Protein AF-A0A349NIT9-F1 (afdb_monomer)

Secondary structure (DSSP, 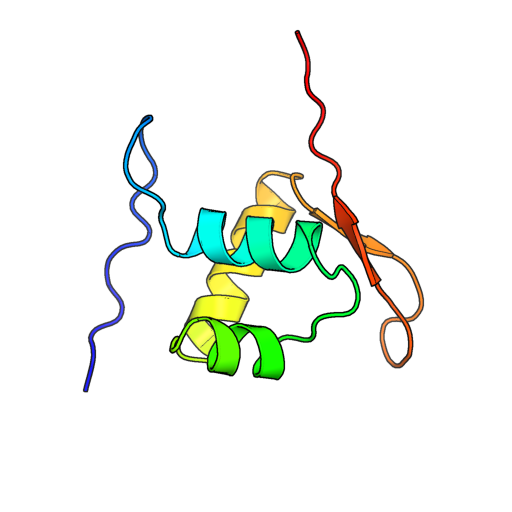8-state):
-----------SSS--HHHHHHHHHHH-TT--HHHHHHHHT--HHHHHHHHHHHHHTTSEEEES-TTTT-EEEE------

Mean predicted aligned error: 9.22 Å

Radius of gyration: 12.8 Å; Cα contacts (8 Å, |Δi|>4): 75; chains: 1; bounding box: 33×33×26 Å

Nearest PDB structures (foldseek):
  4rgu-assembly1_A-2  TM=8.392E-01  e=1.188E-02  Acinetobacter baylyi ADP1
  4rgu-assembly1_B-2  TM=8.546E-01  e=2.028E-02  Acinetobacter baylyi ADP1
  8rxh-assembly1_Sa  TM=5.881E-01  e=2.168E-02  Leishmania major strain Friedlin
  7syo-assembly1_a  TM=5.698E-01  e=4.230E-02  Oryctolagus cuniculus
  6zxh-assembly1_Z  TM=5.809E-01  e=1.232E-01  Homo sapiens

Solvent-accessible surface area (backbone atoms only — n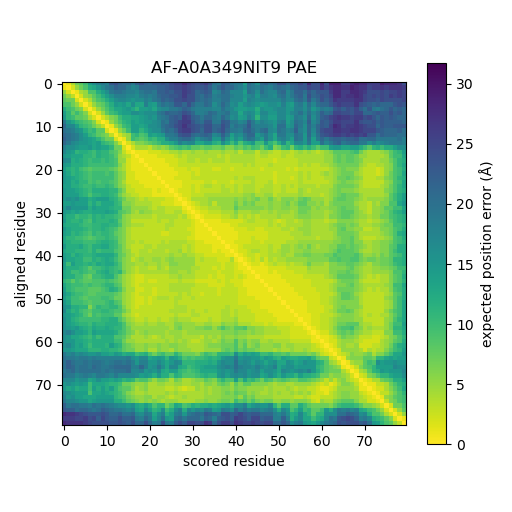ot comparable to full-atom values): 5053 Å² total; per-residue (Å²): 132,90,79,94,82,80,91,76,88,75,78,94,87,71,86,43,75,52,53,52,52,50,51,48,37,70,76,38,31,72,66,48,66,67,55,52,10,64,76,69,73,47,52,58,70,56,45,50,52,38,53,50,50,35,41,75,72,49,38,37,43,82,45,73,46,94,87,66,87,41,29,47,44,75,51,70,73,82,77,124

Sequence (80 aa):
MLDSSNLTGNSTGNSTALDKTFNALKANPLLTYPELASLLGYSRSYVQKCIKMLKETKRIRRVGSKTYGGYWEIIENLKS

pLDDT: mean 72.73, std 15.84, range [38.31, 86.0]

Foldseek 3Di:
DDDDDDPDDDDDDDCDLLNVLLVVCVVPQQDDLVNSCVVSVHDSVNSVVSVVVCVVVVQWDFADDPPPDTGIDGPPPPPD

Structure (mmCIF, N/CA/C/O backbone):
data_AF-A0A349NIT9-F1
#
_entry.id   AF-A0A349NIT9-F1
#
loop_
_atom_site.group_PDB
_atom_site.id
_atom_site.type_symbol
_atom_site.label_atom_id
_atom_site.label_alt_id
_atom_site.label_comp_id
_atom_site.label_asym_id
_atom_site.label_entity_id
_atom_site.label_seq_id
_atom_site.pdbx_PDB_ins_code
_atom_site.Cartn_x
_atom_site.Cartn_y
_atom_site.Cartn_z
_atom_site.occupancy
_atom_site.B_iso_or_equiv
_atom_site.auth_seq_id
_atom_site.auth_comp_id
_atom_site.auth_asym_id
_atom_site.auth_atom_id
_atom_site.pdbx_PDB_model_num
ATOM 1 N N . MET A 1 1 ? 21.126 -0.362 -16.753 1.00 39.56 1 MET A N 1
ATOM 2 C CA . MET A 1 1 ? 20.656 -0.474 -15.354 1.00 39.56 1 MET A CA 1
ATOM 3 C C . MET A 1 1 ? 19.962 0.832 -15.024 1.00 39.56 1 MET A C 1
ATOM 5 O O . MET A 1 1 ? 20.623 1.852 -15.122 1.00 39.56 1 MET A O 1
ATOM 9 N N . LEU A 1 2 ? 18.654 0.818 -14.757 1.00 44.88 2 LEU A N 1
ATOM 10 C CA . LEU A 1 2 ? 17.884 2.047 -14.538 1.00 44.88 2 LEU A CA 1
ATOM 11 C C . LEU A 1 2 ? 18.145 2.594 -13.128 1.00 44.88 2 LEU A C 1
ATOM 13 O O . LEU A 1 2 ? 17.997 1.896 -12.123 1.00 44.88 2 LEU A O 1
ATOM 17 N N . ASP A 1 3 ? 18.611 3.832 -13.123 1.00 41.12 3 ASP A N 1
ATOM 18 C CA . ASP A 1 3 ? 19.049 4.678 -12.027 1.00 41.12 3 ASP A CA 1
ATOM 19 C C . ASP A 1 3 ? 17.922 5.046 -11.046 1.00 41.12 3 ASP A C 1
ATOM 21 O O . ASP A 1 3 ? 16.733 5.069 -11.351 1.00 41.12 3 ASP A O 1
ATOM 25 N N . SER A 1 4 ? 18.326 5.256 -9.792 1.00 52.56 4 SER A N 1
ATOM 26 C CA . SER A 1 4 ? 17.472 5.265 -8.597 1.00 52.56 4 SER A CA 1
ATOM 27 C C . SER A 1 4 ? 17.065 6.664 -8.119 1.00 52.56 4 SER A C 1
ATOM 2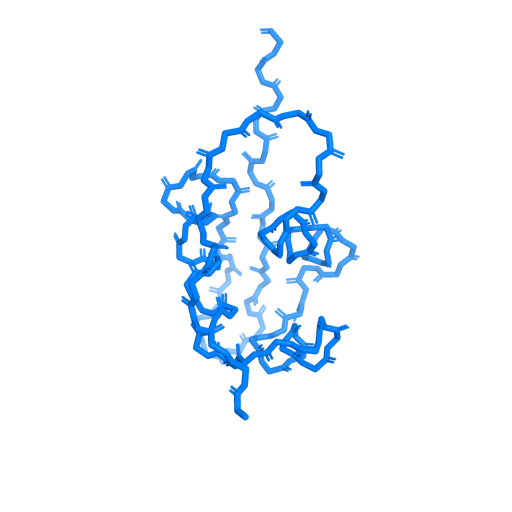9 O O . SER A 1 4 ? 16.859 6.865 -6.920 1.00 52.56 4 SER A O 1
ATOM 31 N N . SER A 1 5 ? 16.951 7.644 -9.009 1.00 50.25 5 SER A N 1
ATOM 32 C CA . SER A 1 5 ? 16.828 9.054 -8.620 1.00 50.25 5 SER A CA 1
ATOM 33 C C . SER A 1 5 ? 15.653 9.744 -9.298 1.00 50.25 5 SER A C 1
ATOM 35 O O . SER A 1 5 ? 15.833 10.399 -10.311 1.00 50.25 5 SER A O 1
ATOM 37 N N . ASN A 1 6 ? 14.456 9.614 -8.721 1.00 49.06 6 ASN A N 1
ATOM 38 C CA . ASN A 1 6 ? 13.419 10.658 -8.709 1.00 49.06 6 ASN A CA 1
ATOM 39 C C . ASN A 1 6 ? 12.286 10.217 -7.761 1.00 49.06 6 ASN A C 1
ATOM 41 O O . ASN A 1 6 ? 11.285 9.628 -8.161 1.00 49.06 6 ASN A O 1
ATOM 45 N N . LEU A 1 7 ? 12.482 10.437 -6.459 1.00 55.25 7 LEU A N 1
ATOM 46 C CA . LEU A 1 7 ? 11.384 10.552 -5.490 1.00 55.25 7 LEU A CA 1
ATOM 47 C C . LEU A 1 7 ? 11.268 12.041 -5.157 1.00 55.25 7 LEU A C 1
ATOM 49 O O . LEU A 1 7 ? 11.572 12.477 -4.052 1.00 55.25 7 LEU A O 1
ATOM 53 N N . THR A 1 8 ? 10.949 12.835 -6.174 1.00 41.75 8 THR A N 1
ATOM 54 C CA . THR A 1 8 ? 10.720 14.271 -6.058 1.00 41.75 8 THR A CA 1
ATOM 55 C C . THR A 1 8 ? 9.248 14.477 -5.729 1.00 41.75 8 THR A C 1
ATOM 57 O O . THR A 1 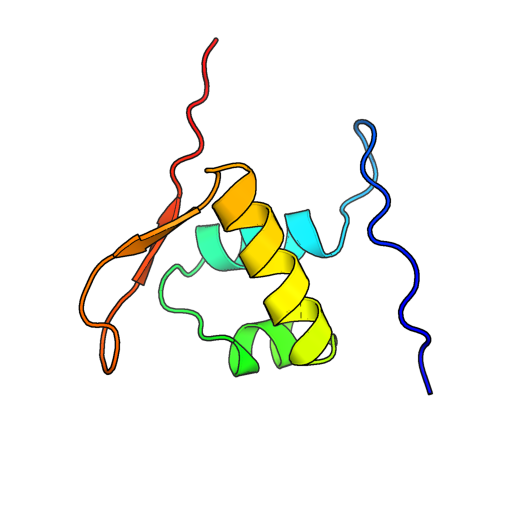8 ? 8.361 14.287 -6.554 1.00 41.75 8 THR A O 1
ATOM 60 N N . GLY A 1 9 ? 8.975 14.805 -4.468 1.00 53.47 9 GLY A N 1
ATOM 61 C CA . GLY A 1 9 ? 7.699 15.396 -4.100 1.00 53.47 9 GLY A CA 1
ATOM 62 C C . GLY A 1 9 ? 7.682 16.846 -4.566 1.00 53.47 9 GLY A C 1
ATOM 63 O O . GLY A 1 9 ? 8.545 17.602 -4.137 1.00 53.47 9 GLY A O 1
ATOM 64 N N . ASN A 1 10 ? 6.748 17.203 -5.450 1.00 43.03 10 ASN A N 1
ATOM 65 C CA . ASN A 1 10 ? 5.862 18.368 -5.328 1.00 43.03 10 ASN A CA 1
ATOM 66 C C . ASN A 1 10 ? 4.901 18.434 -6.538 1.00 43.03 10 ASN A C 1
ATOM 68 O O . ASN A 1 10 ? 5.339 18.301 -7.675 1.00 43.03 10 ASN A O 1
ATOM 72 N N . SER A 1 11 ? 3.629 18.732 -6.262 1.00 42.28 11 SER A N 1
ATOM 73 C CA . SER A 1 11 ? 2.631 19.332 -7.170 1.00 42.28 11 SER A CA 1
ATOM 74 C C . SER A 1 11 ? 2.031 18.500 -8.323 1.00 42.28 11 SER A C 1
ATOM 76 O O . SER A 1 11 ? 2.665 18.192 -9.326 1.00 42.28 11 SER A O 1
ATOM 78 N N . THR A 1 12 ? 0.730 18.230 -8.164 1.00 45.91 12 THR A N 1
ATOM 79 C CA . THR A 1 12 ? -0.354 18.213 -9.166 1.00 45.91 12 THR A CA 1
ATOM 80 C C . THR A 1 12 ? 0.051 18.016 -10.634 1.00 45.91 12 THR A C 1
ATOM 82 O O . THR A 1 12 ? 0.441 18.964 -11.308 1.00 45.91 12 THR A O 1
ATOM 85 N N . GLY A 1 13 ? -0.148 16.799 -11.159 1.00 43.75 13 GLY A N 1
ATOM 86 C CA . GLY A 1 13 ? -0.291 16.557 -12.606 1.00 43.75 13 GLY A CA 1
ATOM 87 C C . GLY A 1 13 ? 0.487 15.371 -13.181 1.00 43.75 13 GLY A C 1
ATOM 88 O O . GLY A 1 13 ? 0.046 14.790 -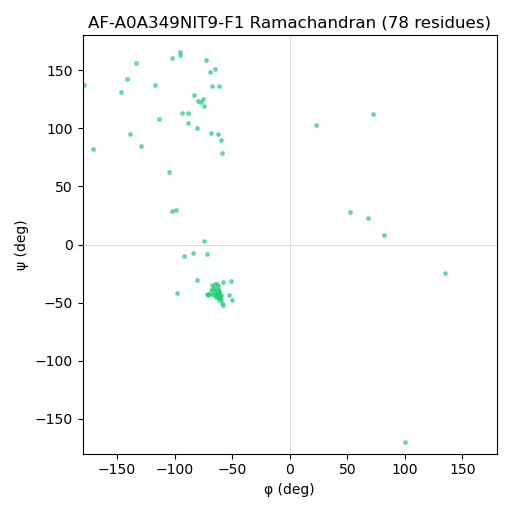14.168 1.00 43.75 13 GLY A O 1
ATOM 89 N N . ASN A 1 14 ? 1.585 14.942 -12.552 1.00 46.09 14 ASN A N 1
ATOM 90 C CA . ASN A 1 14 ? 2.432 13.862 -13.073 1.00 46.09 14 ASN A CA 1
ATOM 91 C C . ASN A 1 14 ? 2.364 12.634 -12.155 1.00 46.09 14 ASN A C 1
ATOM 93 O O . ASN A 1 14 ? 2.899 12.654 -11.049 1.00 46.09 14 ASN A O 1
ATOM 97 N N . SER A 1 15 ? 1.692 11.565 -12.602 1.00 58.94 15 SER A N 1
ATOM 98 C CA . SER A 1 15 ? 1.494 10.333 -11.817 1.00 58.94 15 SER A CA 1
ATOM 99 C C . SER A 1 15 ? 2.832 9.660 -11.484 1.00 58.94 15 SER A C 1
ATOM 101 O O . SER A 1 15 ? 3.372 8.885 -12.281 1.00 58.94 15 SER A O 1
ATOM 103 N N . THR A 1 16 ? 3.364 9.957 -10.298 1.00 75.00 16 THR A N 1
ATOM 104 C CA . THR A 1 16 ? 4.654 9.447 -9.824 1.00 75.00 16 THR A CA 1
ATOM 105 C C . THR A 1 16 ? 4.516 7.964 -9.469 1.00 75.00 16 THR A C 1
ATOM 107 O O . THR A 1 16 ? 3.418 7.470 -9.207 1.00 75.00 16 THR A O 1
ATOM 110 N N . ALA A 1 17 ? 5.619 7.214 -9.439 1.00 76.50 17 ALA A N 1
ATOM 111 C CA . ALA A 1 17 ? 5.613 5.804 -9.038 1.00 76.50 17 ALA A CA 1
ATOM 112 C C . ALA A 1 17 ? 4.912 5.549 -7.689 1.00 76.50 17 ALA A C 1
ATOM 114 O O . ALA A 1 17 ? 4.279 4.510 -7.504 1.00 76.50 17 ALA A O 1
ATOM 115 N N . LEU A 1 18 ? 4.977 6.523 -6.777 1.00 80.88 18 LEU A N 1
ATOM 116 C CA . LEU A 1 18 ? 4.219 6.559 -5.528 1.00 80.88 18 LEU A CA 1
ATOM 117 C C . LEU A 1 18 ? 2.706 6.507 -5.749 1.00 80.88 18 LEU A C 1
ATOM 119 O O . LEU A 1 18 ? 2.047 5.642 -5.178 1.00 80.88 18 LEU A O 1
ATOM 123 N N . ASP A 1 19 ? 2.169 7.387 -6.594 1.00 80.81 19 ASP A N 1
ATOM 124 C CA . ASP A 1 19 ? 0.737 7.444 -6.893 1.00 80.81 19 ASP A CA 1
ATOM 125 C C . ASP A 1 19 ? 0.280 6.193 -7.634 1.00 80.81 19 ASP A C 1
ATOM 127 O O . ASP A 1 19 ? -0.776 5.649 -7.328 1.00 80.81 19 ASP A O 1
ATOM 131 N N . LYS A 1 20 ? 1.106 5.664 -8.547 1.00 84.06 20 LYS A N 1
ATOM 132 C CA . LYS A 1 20 ? 0.816 4.387 -9.213 1.00 84.06 20 LYS A CA 1
ATOM 133 C C . LYS A 1 20 ? 0.779 3.224 -8.216 1.00 84.06 20 LYS A C 1
ATOM 135 O O . LYS A 1 20 ? -0.137 2.408 -8.270 1.00 84.06 20 LYS A O 1
ATOM 140 N N . THR A 1 21 ? 1.731 3.173 -7.279 1.00 84.88 21 THR A N 1
ATOM 141 C CA . THR A 1 21 ? 1.756 2.170 -6.196 1.00 84.88 21 THR A CA 1
ATOM 142 C C . THR A 1 21 ? 0.523 2.299 -5.308 1.00 84.88 21 THR A C 1
ATOM 144 O O . THR A 1 21 ? -0.112 1.303 -4.976 1.00 84.88 21 THR A O 1
ATOM 147 N N . PHE A 1 22 ? 0.155 3.527 -4.952 1.00 83.31 22 PHE A N 1
ATOM 148 C CA . PHE A 1 22 ? -1.025 3.809 -4.148 1.00 83.31 22 PHE A CA 1
ATOM 149 C C . PHE A 1 22 ? -2.319 3.416 -4.867 1.00 83.31 22 PHE A C 1
ATOM 151 O O . PHE A 1 22 ? -3.164 2.752 -4.276 1.00 83.31 22 PHE A O 1
ATOM 158 N N . ASN A 1 23 ? -2.460 3.755 -6.149 1.00 84.69 23 ASN A N 1
ATOM 159 C CA . ASN A 1 23 ? -3.636 3.407 -6.938 1.00 84.69 23 ASN A CA 1
ATOM 160 C C . ASN A 1 23 ? -3.759 1.888 -7.133 1.00 84.69 23 ASN A C 1
ATOM 162 O O . ASN A 1 23 ? -4.856 1.346 -7.047 1.00 84.69 23 ASN A O 1
ATOM 166 N N . ALA A 1 24 ? -2.634 1.188 -7.314 1.00 85.31 24 ALA A N 1
ATOM 167 C CA . ALA A 1 24 ? -2.611 -0.272 -7.346 1.00 85.31 24 ALA A CA 1
ATOM 168 C C . ALA A 1 24 ? -3.080 -0.877 -6.012 1.00 85.31 24 ALA A C 1
ATOM 170 O O . ALA A 1 24 ? -3.921 -1.769 -6.015 1.00 85.31 24 ALA A O 1
ATOM 171 N N . LEU A 1 25 ? -2.605 -0.351 -4.876 1.00 84.94 25 LEU A N 1
ATOM 172 C CA . LEU A 1 25 ? -3.062 -0.762 -3.543 1.00 84.94 25 LEU A CA 1
ATOM 173 C C . LEU A 1 25 ? -4.539 -0.428 -3.289 1.00 84.94 25 LEU A C 1
ATOM 175 O O . LEU A 1 25 ? -5.227 -1.189 -2.618 1.00 84.94 25 LEU A O 1
ATOM 179 N N . LYS A 1 26 ? -5.036 0.687 -3.832 1.00 83.88 26 LYS A N 1
ATOM 180 C CA . LYS A 1 26 ? -6.450 1.075 -3.758 1.00 83.88 26 LYS A CA 1
ATOM 181 C C . LYS A 1 26 ? -7.337 0.132 -4.572 1.00 83.88 26 LYS A C 1
ATOM 183 O O . LYS A 1 26 ? -8.421 -0.211 -4.116 1.00 83.88 26 LYS A O 1
ATOM 188 N N . ALA A 1 27 ? -6.871 -0.296 -5.745 1.00 85.25 27 ALA A N 1
ATOM 189 C CA . ALA A 1 27 ? -7.564 -1.279 -6.571 1.00 85.25 27 ALA A CA 1
ATOM 190 C C . ALA A 1 27 ? -7.526 -2.681 -5.942 1.00 85.25 27 ALA A C 1
ATOM 192 O O . ALA A 1 27 ? -8.540 -3.367 -5.924 1.00 85.25 27 ALA A O 1
ATOM 193 N N . ASN A 1 28 ? -6.371 -3.089 -5.407 1.00 83.62 28 ASN A N 1
ATOM 194 C CA . ASN A 1 28 ? -6.165 -4.389 -4.777 1.00 83.62 28 ASN A CA 1
ATOM 195 C C . ASN A 1 28 ? -5.321 -4.255 -3.493 1.00 83.62 28 ASN A C 1
ATOM 197 O O . ASN A 1 28 ? -4.087 -4.315 -3.542 1.00 83.62 28 ASN A O 1
ATOM 201 N N . PRO A 1 29 ? -5.957 -4.155 -2.312 1.00 81.88 29 PRO A N 1
ATOM 202 C CA . PRO A 1 29 ? -5.254 -3.985 -1.037 1.00 81.88 29 PRO A CA 1
ATOM 203 C C . PRO A 1 29 ? -4.525 -5.252 -0.570 1.00 81.88 29 PRO A C 1
ATOM 205 O O . PRO A 1 29 ? -3.770 -5.216 0.399 1.00 81.88 29 PRO A O 1
ATOM 208 N N . LEU A 1 30 ? -4.728 -6.380 -1.249 1.00 81.12 30 LEU A N 1
ATOM 209 C CA . LEU A 1 30 ? -4.044 -7.646 -0.981 1.00 81.12 30 LEU A CA 1
ATOM 210 C C . LEU A 1 30 ? -2.672 -7.740 -1.662 1.00 81.12 30 LEU A C 1
ATOM 212 O O . LEU A 1 30 ? -1.929 -8.680 -1.388 1.00 81.12 30 LEU A O 1
ATOM 216 N N . LEU A 1 31 ? -2.327 -6.771 -2.519 1.00 83.00 31 LEU A N 1
ATOM 217 C CA . LEU A 1 31 ? -1.080 -6.803 -3.273 1.00 83.00 31 LEU A CA 1
ATOM 218 C C . LEU A 1 31 ? 0.147 -6.790 -2.361 1.00 83.00 31 LEU A C 1
ATOM 220 O O . LEU A 1 31 ? 0.285 -6.012 -1.407 1.00 83.00 31 LEU A O 1
ATOM 224 N N . THR A 1 32 ? 1.090 -7.647 -2.719 1.00 80.75 32 THR A N 1
ATOM 225 C CA . THR A 1 32 ? 2.370 -7.796 -2.040 1.00 80.75 32 THR A CA 1
ATOM 226 C C . THR A 1 32 ? 3.467 -6.972 -2.723 1.00 80.75 32 THR A C 1
ATOM 228 O O . THR A 1 32 ? 3.356 -6.549 -3.873 1.00 80.75 32 THR A O 1
ATOM 231 N N . TYR A 1 33 ? 4.576 -6.737 -2.014 1.00 80.94 33 TYR A N 1
ATOM 232 C CA . TYR A 1 33 ? 5.746 -6.032 -2.559 1.00 80.94 33 TYR A CA 1
ATOM 233 C C . TYR A 1 33 ? 6.243 -6.564 -3.921 1.00 80.94 33 TYR A C 1
ATOM 235 O O . TYR A 1 33 ? 6.507 -5.736 -4.794 1.00 80.94 33 TYR A O 1
ATOM 243 N N . PRO A 1 34 ? 6.417 -7.889 -4.135 1.00 81.81 34 PRO A N 1
ATOM 244 C CA . PRO A 1 34 ? 6.866 -8.401 -5.428 1.00 81.81 34 PRO A CA 1
ATOM 245 C C . PRO A 1 34 ? 5.825 -8.213 -6.537 1.00 81.81 34 PRO A C 1
ATOM 247 O O . PRO A 1 34 ? 6.212 -7.921 -7.662 1.00 81.81 34 PRO A O 1
ATOM 250 N N . GLU A 1 35 ? 4.529 -8.311 -6.237 1.00 84.69 35 GLU A N 1
ATOM 251 C CA . GLU A 1 35 ? 3.476 -8.091 -7.236 1.00 84.69 35 GLU A CA 1
ATOM 252 C C . GLU A 1 35 ? 3.422 -6.633 -7.677 1.00 84.69 35 GLU A C 1
ATOM 254 O O . GLU A 1 35 ? 3.354 -6.363 -8.870 1.00 84.69 35 GLU A O 1
ATOM 259 N N . LEU A 1 36 ? 3.538 -5.686 -6.741 1.00 85.00 36 LEU A N 1
ATOM 260 C CA . LEU A 1 36 ? 3.625 -4.260 -7.065 1.00 85.00 36 LEU A CA 1
ATOM 261 C C . LEU A 1 36 ? 4.860 -3.946 -7.914 1.00 85.00 36 LEU A C 1
ATOM 263 O O . LEU A 1 36 ? 4.776 -3.162 -8.854 1.00 85.00 36 LEU A O 1
ATOM 267 N N . ALA A 1 37 ? 5.998 -4.572 -7.609 1.00 85.00 37 ALA A N 1
ATOM 268 C CA . ALA A 1 37 ? 7.222 -4.413 -8.389 1.00 85.00 37 ALA A CA 1
ATOM 269 C C . ALA A 1 37 ? 7.031 -4.893 -9.834 1.00 85.00 37 ALA A C 1
ATOM 271 O O . ALA A 1 37 ? 7.332 -4.148 -10.765 1.00 85.00 37 ALA A O 1
ATOM 272 N N . SER A 1 38 ? 6.460 -6.086 -10.017 1.00 85.94 38 SER A N 1
ATOM 273 C CA . SER A 1 38 ? 6.166 -6.643 -11.340 1.00 85.94 38 SER A CA 1
ATOM 274 C C . SER A 1 38 ? 5.107 -5.838 -12.095 1.00 85.94 38 SER A C 1
ATOM 276 O O . SER A 1 38 ? 5.293 -5.548 -13.271 1.00 85.94 38 SER A O 1
ATOM 278 N N . LEU A 1 39 ? 4.028 -5.431 -11.420 1.00 83.69 39 LEU A N 1
ATOM 279 C CA . LEU A 1 39 ? 2.922 -4.675 -12.013 1.00 83.69 39 LEU A CA 1
ATOM 280 C C . LEU A 1 39 ? 3.375 -3.303 -12.516 1.00 83.69 39 LEU A C 1
ATOM 282 O O . LEU A 1 39 ? 2.937 -2.841 -13.565 1.00 83.69 39 LEU A O 1
ATOM 286 N N . LEU A 1 40 ? 4.246 -2.642 -11.755 1.00 82.19 40 LEU A N 1
ATOM 287 C CA . LEU A 1 40 ? 4.719 -1.299 -12.069 1.00 82.19 40 LEU A CA 1
ATOM 288 C C . LEU A 1 40 ? 6.010 -1.294 -12.903 1.00 82.19 40 LEU A C 1
ATOM 290 O O . LEU A 1 40 ? 6.424 -0.232 -13.363 1.00 82.19 40 LEU A O 1
ATOM 294 N N . GLY A 1 41 ? 6.664 -2.447 -13.069 1.00 81.31 41 GLY A N 1
ATOM 295 C CA . GLY A 1 41 ? 7.973 -2.554 -13.718 1.00 81.31 41 GLY A CA 1
ATOM 296 C C . GLY A 1 41 ? 9.110 -1.907 -12.917 1.00 81.31 41 GLY A C 1
ATOM 297 O O . GLY A 1 41 ? 10.131 -1.527 -13.489 1.00 81.31 41 GLY A O 1
ATOM 298 N N . TYR A 1 42 ? 8.944 -1.754 -11.600 1.00 82.25 42 TYR A N 1
ATOM 299 C CA . TYR A 1 42 ? 9.941 -1.146 -10.719 1.00 82.25 42 TYR A CA 1
ATOM 300 C C . TYR A 1 42 ? 10.718 -2.189 -9.918 1.00 82.25 42 TYR A C 1
ATOM 302 O O . TYR A 1 42 ? 10.277 -3.315 -9.698 1.00 82.25 42 TYR A O 1
ATOM 310 N N . SER A 1 43 ? 11.885 -1.798 -9.407 1.00 82.88 43 SER A N 1
ATOM 311 C CA . SER A 1 43 ? 12.647 -2.660 -8.506 1.00 82.88 43 SER A CA 1
ATOM 312 C C . SER A 1 43 ? 11.942 -2.820 -7.152 1.00 82.88 43 SER A C 1
ATOM 314 O O . SER A 1 43 ? 11.307 -1.894 -6.639 1.00 82.88 43 SER A O 1
ATOM 316 N N . ARG A 1 44 ? 12.107 -3.992 -6.521 1.00 83.62 44 ARG A N 1
ATOM 317 C CA . ARG A 1 44 ? 11.560 -4.279 -5.179 1.00 83.62 44 ARG A CA 1
ATOM 318 C C . ARG A 1 44 ? 11.956 -3.210 -4.155 1.00 83.62 44 ARG A C 1
ATOM 320 O O . ARG A 1 44 ? 11.105 -2.735 -3.408 1.00 83.62 44 ARG A O 1
ATOM 327 N N . SER A 1 45 ? 13.219 -2.786 -4.170 1.00 82.44 45 SER A N 1
ATOM 328 C CA . SER A 1 45 ? 13.741 -1.741 -3.282 1.00 82.44 45 SER A CA 1
ATOM 329 C C . SER A 1 45 ? 13.049 -0.393 -3.498 1.00 82.44 45 SER A C 1
ATOM 331 O O . SER A 1 45 ? 12.812 0.345 -2.542 1.00 82.44 45 SER A O 1
ATOM 3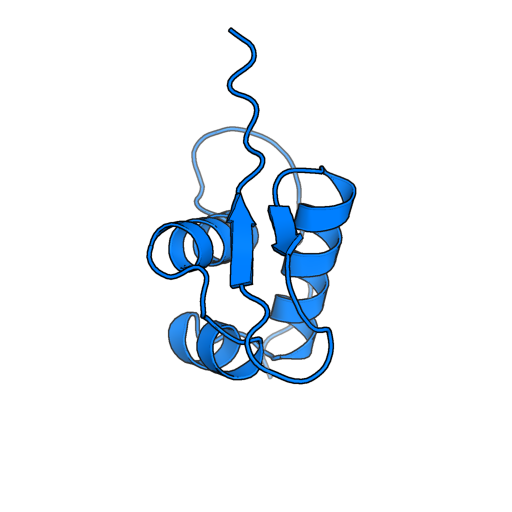33 N N . TYR A 1 46 ? 12.698 -0.062 -4.742 1.00 82.88 46 TYR A N 1
ATOM 334 C CA . TYR A 1 46 ? 12.002 1.181 -5.063 1.00 82.88 46 TYR A CA 1
ATOM 335 C C . TYR A 1 46 ? 10.543 1.156 -4.591 1.00 82.88 46 TYR A C 1
ATOM 337 O O . TYR A 1 46 ? 10.092 2.103 -3.948 1.00 82.88 46 TYR A O 1
ATOM 345 N N . VAL A 1 47 ? 9.837 0.038 -4.781 1.00 84.94 47 VAL A N 1
ATOM 346 C CA . VAL A 1 47 ? 8.481 -0.164 -4.236 1.00 84.94 47 VAL A CA 1
ATOM 347 C C . VAL A 1 47 ? 8.477 -0.112 -2.707 1.00 84.94 47 VAL A C 1
ATOM 349 O O . VAL A 1 47 ? 7.604 0.517 -2.110 1.00 84.94 47 VAL A O 1
ATOM 352 N N . GLN A 1 48 ? 9.478 -0.705 -2.050 1.00 85.06 48 GLN A N 1
ATOM 353 C CA . GLN A 1 48 ? 9.633 -0.607 -0.596 1.00 85.06 48 GLN A CA 1
ATOM 354 C C . GLN A 1 48 ? 9.797 0.844 -0.127 1.00 85.06 48 GLN A C 1
ATOM 356 O O . GLN A 1 48 ? 9.149 1.236 0.845 1.00 85.06 48 GLN A O 1
ATOM 361 N N . LYS A 1 49 ? 10.615 1.652 -0.820 1.00 85.12 49 LYS A N 1
ATOM 362 C CA . LYS A 1 49 ? 10.744 3.093 -0.539 1.00 85.12 49 LYS A CA 1
ATOM 363 C C . LYS A 1 49 ? 9.408 3.816 -0.718 1.00 85.12 49 LYS A C 1
ATOM 365 O O . LYS A 1 49 ? 9.015 4.567 0.170 1.00 85.12 49 LYS A O 1
ATOM 370 N N . CYS A 1 50 ? 8.684 3.533 -1.802 1.00 84.81 50 CYS A N 1
ATOM 371 C CA . CYS A 1 50 ? 7.369 4.122 -2.057 1.00 84.81 50 CYS A CA 1
ATOM 372 C C . CYS A 1 50 ? 6.380 3.808 -0.921 1.00 84.81 50 CYS A C 1
ATOM 374 O O . CYS A 1 50 ? 5.786 4.707 -0.335 1.00 84.81 50 CYS A O 1
ATOM 376 N N . ILE A 1 51 ? 6.259 2.537 -0.531 1.00 84.00 51 ILE A N 1
ATOM 377 C CA . ILE A 1 51 ? 5.381 2.110 0.568 1.00 84.00 51 ILE A CA 1
ATOM 378 C C . ILE A 1 51 ? 5.807 2.734 1.901 1.00 84.00 51 ILE A C 1
ATOM 380 O O . ILE A 1 51 ? 4.954 3.131 2.693 1.00 84.00 51 ILE A O 1
ATOM 384 N N . LYS A 1 52 ? 7.116 2.857 2.159 1.00 85.31 52 LYS A N 1
ATOM 385 C CA . LYS A 1 52 ? 7.637 3.533 3.355 1.00 85.31 52 LYS A CA 1
ATOM 386 C C . LYS A 1 52 ? 7.176 4.990 3.409 1.00 85.31 52 LYS A C 1
ATOM 388 O O . LYS A 1 52 ? 6.632 5.394 4.431 1.00 85.31 52 LYS A O 1
ATOM 393 N N . MET A 1 53 ? 7.286 5.726 2.304 1.00 83.94 53 MET A N 1
ATOM 394 C CA . MET A 1 53 ? 6.801 7.107 2.211 1.00 83.94 53 MET A CA 1
ATOM 395 C C . MET A 1 53 ? 5.275 7.201 2.347 1.00 83.94 53 MET A C 1
ATOM 397 O O . MET A 1 53 ? 4.780 8.076 3.052 1.00 83.94 53 MET A O 1
ATOM 401 N N . LEU A 1 54 ? 4.505 6.288 1.741 1.00 83.06 54 LEU A N 1
ATOM 402 C CA . LEU A 1 54 ? 3.039 6.252 1.889 1.00 83.06 54 LEU A CA 1
ATOM 403 C C . LEU A 1 54 ? 2.606 5.975 3.339 1.00 83.06 54 LEU A C 1
ATOM 405 O O .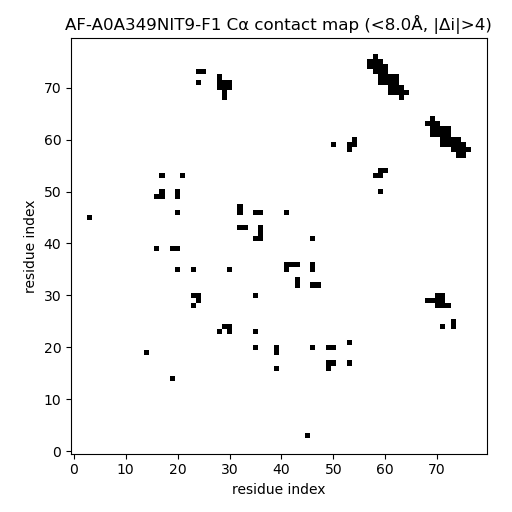 LEU A 1 54 ? 1.596 6.503 3.801 1.00 83.06 54 LEU A O 1
ATOM 409 N N . LYS A 1 55 ? 3.381 5.173 4.077 1.00 83.88 55 LYS A N 1
ATOM 410 C CA . LYS A 1 55 ? 3.177 4.959 5.515 1.00 83.88 55 LYS A CA 1
ATOM 411 C C . LYS A 1 55 ? 3.557 6.188 6.342 1.00 83.88 55 LYS A C 1
ATOM 413 O O . LYS A 1 55 ? 2.831 6.532 7.268 1.00 83.88 55 LYS A O 1
ATOM 418 N N . GLU A 1 56 ? 4.683 6.832 6.031 1.00 82.25 56 GLU A N 1
ATOM 419 C CA . GLU A 1 56 ? 5.159 8.043 6.723 1.00 82.25 56 GLU A CA 1
ATOM 420 C C . GLU A 1 56 ? 4.185 9.212 6.536 1.00 82.25 56 GLU A C 1
ATOM 422 O O . GLU A 1 56 ? 3.831 9.886 7.499 1.00 82.25 56 GLU A O 1
ATOM 427 N N . THR A 1 57 ? 3.657 9.373 5.323 1.00 78.69 57 THR A N 1
ATOM 428 C CA . THR A 1 57 ? 2.596 10.339 4.990 1.00 78.69 57 THR A CA 1
ATOM 429 C C . THR A 1 57 ? 1.213 9.923 5.503 1.00 78.69 57 THR A C 1
ATOM 431 O O . THR A 1 57 ? 0.235 10.620 5.250 1.00 78.69 57 THR A O 1
ATOM 434 N N . LYS A 1 58 ? 1.110 8.798 6.229 1.00 81.69 58 LYS A N 1
ATOM 435 C CA . LYS A 1 58 ? -0.136 8.230 6.773 1.00 81.69 58 LYS A CA 1
ATOM 436 C C . LYS A 1 58 ? -1.246 8.041 5.728 1.00 81.69 58 LYS A C 1
ATOM 438 O O . LYS A 1 58 ? -2.420 8.042 6.080 1.00 81.69 58 LYS A O 1
ATOM 443 N N . ARG A 1 59 ? -0.889 7.833 4.455 1.00 81.31 59 ARG A N 1
ATOM 444 C CA . ARG A 1 59 ? -1.848 7.536 3.376 1.00 81.31 59 ARG A CA 1
ATOM 445 C C . ARG A 1 59 ? -2.274 6.071 3.366 1.00 81.31 59 ARG A C 1
ATOM 447 O O . ARG A 1 59 ? -3.397 5.770 2.976 1.00 81.31 59 ARG A O 1
ATOM 454 N N . ILE A 1 60 ? -1.396 5.161 3.799 1.00 86.00 60 ILE A N 1
ATOM 455 C CA . ILE A 1 60 ? -1.687 3.721 3.899 1.00 86.00 60 ILE A CA 1
ATOM 456 C C . ILE A 1 60 ? -1.225 3.136 5.232 1.00 86.00 60 ILE A C 1
ATOM 458 O O . ILE A 1 60 ? -0.260 3.602 5.843 1.00 86.00 60 ILE A O 1
ATOM 462 N N . ARG A 1 61 ? -1.849 2.032 5.633 1.00 84.44 61 ARG A N 1
ATOM 463 C CA . ARG A 1 61 ? -1.461 1.229 6.793 1.00 84.44 61 ARG A CA 1
ATOM 464 C C . ARG A 1 61 ? -1.624 -0.249 6.487 1.00 84.44 61 ARG A C 1
ATOM 466 O O . ARG A 1 61 ? -2.571 -0.663 5.842 1.00 84.44 61 ARG A O 1
ATOM 473 N N . ARG A 1 62 ? -0.698 -1.069 6.982 1.00 83.25 62 ARG A N 1
ATOM 474 C CA . ARG A 1 62 ? -0.867 -2.526 6.944 1.00 83.25 62 ARG A CA 1
ATOM 475 C C . ARG A 1 62 ? -1.803 -2.935 8.081 1.00 83.25 62 ARG A C 1
ATOM 477 O O . ARG A 1 62 ? -1.504 -2.625 9.236 1.00 83.25 62 ARG A O 1
ATOM 484 N N . VAL A 1 63 ? -2.891 -3.623 7.759 1.00 79.62 63 VAL A N 1
ATOM 485 C CA . VAL A 1 63 ? -3.857 -4.173 8.716 1.00 79.62 63 VAL A CA 1
ATOM 486 C C . VAL A 1 63 ? -3.865 -5.696 8.594 1.00 79.62 63 VAL A C 1
ATOM 488 O O . VAL A 1 63 ? -3.790 -6.240 7.498 1.00 79.62 63 VAL A O 1
ATOM 491 N N . GLY A 1 64 ? -3.902 -6.395 9.729 1.00 76.75 64 GLY A N 1
ATOM 492 C CA . GLY A 1 64 ? -3.838 -7.858 9.800 1.00 76.75 64 GLY A CA 1
ATOM 493 C C . GLY A 1 64 ? -2.452 -8.408 10.150 1.00 76.75 64 GLY A C 1
ATOM 494 O O . GLY A 1 64 ? -1.550 -7.677 10.571 1.00 76.75 64 GLY A O 1
ATOM 495 N N . SER A 1 65 ? -2.297 -9.729 10.022 1.00 66.31 65 SER A N 1
ATOM 496 C CA . SER A 1 65 ? -1.091 -10.425 10.477 1.00 66.31 65 SER A CA 1
ATOM 497 C C . SER A 1 65 ? 0.130 -10.049 9.632 1.00 66.31 65 SER A C 1
ATOM 499 O O . SER A 1 65 ? 0.075 -9.975 8.401 1.00 66.31 65 SER A O 1
ATOM 501 N N . LYS A 1 66 ? 1.267 -9.809 10.303 1.00 59.78 66 LYS A N 1
ATOM 502 C CA . LYS A 1 66 ? 2.537 -9.426 9.656 1.00 59.78 66 LYS A CA 1
ATOM 503 C C . LYS A 1 66 ? 2.997 -10.468 8.634 1.00 59.78 66 LYS A C 1
ATOM 505 O O . LYS A 1 66 ? 3.611 -10.080 7.637 1.00 59.78 66 LYS A O 1
ATOM 510 N N . THR A 1 67 ? 2.692 -11.738 8.896 1.00 56.78 67 THR A N 1
ATOM 511 C CA . THR A 1 67 ? 3.21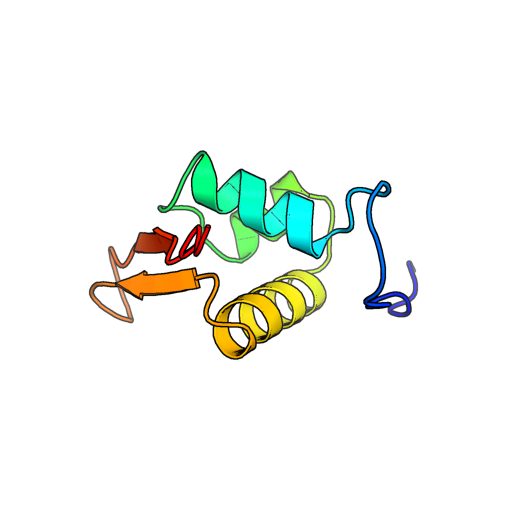7 -12.923 8.211 1.00 56.78 67 THR A CA 1
ATOM 512 C C . THR A 1 67 ? 2.293 -13.478 7.127 1.00 56.78 67 THR A C 1
ATOM 514 O O . THR A 1 67 ? 2.798 -13.782 6.056 1.00 56.78 67 THR A O 1
ATOM 517 N N . TYR A 1 68 ? 0.972 -13.549 7.334 1.00 54.31 68 TYR A N 1
ATOM 518 C CA . TYR A 1 68 ? 0.027 -14.061 6.325 1.00 54.31 68 TYR A CA 1
ATOM 519 C C . TYR A 1 68 ? -1.331 -13.349 6.393 1.00 54.31 68 TYR A C 1
ATOM 521 O O . TYR A 1 68 ? -1.910 -13.218 7.465 1.00 54.31 68 TYR A O 1
ATOM 529 N N . GLY A 1 69 ? -1.841 -12.890 5.247 1.00 64.06 69 GLY A N 1
ATOM 530 C CA . GLY A 1 69 ? -3.209 -12.359 5.126 1.00 64.06 69 GLY A CA 1
ATOM 531 C C . GLY A 1 69 ? -3.422 -10.904 5.563 1.00 64.06 69 GLY A C 1
ATOM 532 O O . GLY A 1 69 ? -4.560 -10.454 5.630 1.00 64.06 69 GLY A O 1
ATOM 533 N N . GLY A 1 70 ? -2.362 -10.149 5.866 1.00 74.00 70 GLY A N 1
ATOM 534 C CA . GLY A 1 70 ? -2.491 -8.713 6.120 1.00 74.00 70 GLY A CA 1
ATOM 535 C C . GLY A 1 70 ? -2.698 -7.919 4.827 1.00 74.00 70 GLY A C 1
ATOM 536 O O . GLY A 1 70 ? -1.848 -8.000 3.937 1.00 74.00 70 GLY A O 1
ATOM 537 N N . TYR A 1 71 ? -3.768 -7.127 4.763 1.00 83.00 71 TYR A N 1
ATOM 538 C CA . TYR A 1 71 ? -4.091 -6.225 3.658 1.00 83.00 71 TYR A CA 1
ATOM 539 C C . TYR A 1 71 ? -3.599 -4.796 3.932 1.00 83.00 71 TYR A C 1
ATOM 541 O O . TYR A 1 71 ? -3.222 -4.427 5.049 1.00 83.00 71 TYR A O 1
ATOM 549 N N . TRP A 1 72 ? -3.569 -3.981 2.887 1.00 85.75 72 TRP A N 1
ATOM 550 C CA . TRP A 1 72 ? -3.261 -2.562 2.960 1.00 85.75 72 TRP A CA 1
ATOM 551 C C . TRP A 1 72 ? -4.549 -1.755 3.077 1.00 85.75 72 TRP A C 1
ATOM 553 O O . TRP A 1 72 ? -5.356 -1.699 2.159 1.00 85.75 72 TRP A O 1
ATOM 563 N N . GLU A 1 73 ? -4.741 -1.122 4.224 1.00 83.44 73 GLU A N 1
ATOM 564 C CA . GLU A 1 73 ? -5.805 -0.158 4.459 1.00 83.44 73 GLU A CA 1
ATOM 565 C C . GLU A 1 73 ? -5.380 1.214 3.934 1.00 83.44 73 GLU A C 1
ATOM 567 O O . GLU A 1 73 ? -4.296 1.717 4.253 1.00 83.44 73 GLU A O 1
ATOM 572 N N . ILE A 1 74 ? -6.241 1.819 3.122 1.00 85.00 74 ILE A N 1
ATOM 573 C CA . ILE A 1 74 ? -6.056 3.169 2.602 1.00 85.00 74 ILE A CA 1
ATOM 574 C C . ILE A 1 74 ? -6.669 4.148 3.608 1.00 85.00 74 ILE A C 1
ATOM 576 O O . ILE A 1 74 ? -7.880 4.161 3.798 1.00 85.00 74 ILE A O 1
ATOM 580 N N . ILE A 1 75 ? -5.833 4.965 4.252 1.00 81.94 75 ILE A N 1
ATOM 581 C CA . ILE A 1 75 ? -6.239 5.952 5.270 1.00 81.94 75 ILE A CA 1
ATOM 582 C C . ILE A 1 75 ? -6.272 7.363 4.667 1.00 81.94 75 ILE A C 1
ATOM 584 O O . ILE A 1 75 ? -6.003 8.342 5.358 1.00 81.94 75 ILE A O 1
ATOM 588 N N . GLU A 1 76 ? -6.528 7.497 3.365 1.00 73.31 76 GLU A N 1
ATOM 589 C CA . GLU A 1 76 ? -6.680 8.806 2.730 1.00 73.31 76 GLU A CA 1
ATOM 590 C C . GLU A 1 76 ? -7.846 9.551 3.393 1.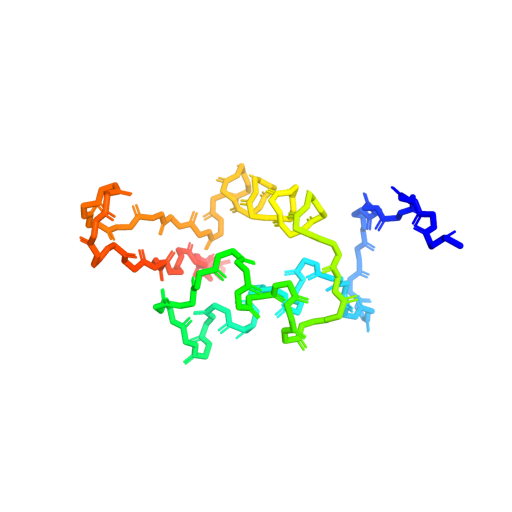00 73.31 76 GLU A C 1
ATOM 592 O O . GLU A 1 76 ? -9.004 9.419 3.012 1.00 73.31 76 GLU A O 1
ATOM 597 N N . ASN A 1 77 ? -7.534 10.312 4.444 1.00 54.00 77 ASN A N 1
ATOM 598 C CA . ASN A 1 77 ? -8.429 11.294 5.011 1.00 54.00 77 ASN A CA 1
ATOM 599 C C . ASN A 1 77 ? -8.527 12.388 3.956 1.00 54.00 77 ASN A C 1
ATOM 601 O O . ASN A 1 77 ? -7.672 13.273 3.890 1.00 54.00 77 ASN A O 1
ATOM 605 N N . LEU A 1 78 ? -9.567 12.309 3.126 1.00 50.84 78 LEU A N 1
ATOM 606 C CA . LEU A 1 78 ? -10.144 13.472 2.469 1.00 50.84 78 LEU A CA 1
ATOM 607 C C . LEU A 1 78 ? -10.599 14.431 3.571 1.00 50.84 78 LEU A C 1
ATOM 609 O O . LEU A 1 78 ? -11.771 14.466 3.936 1.00 50.84 78 LEU A O 1
ATOM 613 N N . LYS A 1 79 ? -9.666 15.175 4.166 1.00 40.88 79 LYS A N 1
ATOM 614 C CA . LYS A 1 79 ? -10.053 16.323 4.968 1.00 40.88 79 LYS A CA 1
ATOM 615 C C . LYS A 1 79 ? -10.326 17.449 3.981 1.00 40.88 79 LYS A C 1
ATOM 617 O O . LYS A 1 79 ? -9.399 17.992 3.387 1.00 40.88 79 LYS A O 1
ATOM 622 N N . SER A 1 80 ? -11.623 17.629 3.739 1.00 38.31 80 SER A N 1
ATOM 623 C CA . SER A 1 80 ? -12.214 18.781 3.054 1.00 38.31 80 SER A CA 1
ATOM 624 C C . SER A 1 80 ? -11.960 20.050 3.860 1.00 38.31 80 SER A C 1
ATOM 626 O O . SER A 1 80 ? -11.818 19.921 5.103 1.00 38.31 80 SER A O 1
#